Protein AF-A0A0H5BEF9-F1 (afdb_monomer_lite)

Sequence (93 aa):
MTQAARADSANEPACQNSEPDAPKPASLIDAMDELNTAQHLTELLYLAGEALRGVDPAISNAIIAGVNALKGKLDEVEALLEELQERKREGRA

Secondary structure (DSSP, 8-state):
---------------------PPP---HHHHHHHHHHHHHHHHHHHHHHHHGGGT-HHHHHHHHHHHHHHHHHHHHHHHHHHHHHHHHHTT--

Organism: Blastochloris viridis (NCBI:txid1079)

Radius of gyration: 28.14 Å; chains: 1; bounding box: 74×24×84 Å

Foldseek 3Di:
DDDDDDDDDDDDPPPPPPPPPDPDPQPLVNVVVVLVVLVVVLVVLLVVLVVCCVVDVVSSVVSNVVSVVSVVVSVVVVVVSVVVVVCVVVVVD

Structure (mmCIF, N/CA/C/O backbone):
data_AF-A0A0H5BEF9-F1
#
_entry.id   AF-A0A0H5BEF9-F1
#
loop_
_atom_site.group_PDB
_atom_site.id
_atom_site.type_symbol
_atom_site.label_atom_id
_atom_site.label_alt_id
_atom_site.label_comp_id
_atom_site.label_asym_id
_atom_site.label_entity_id
_atom_site.label_seq_id
_atom_site.pdbx_PDB_ins_code
_atom_site.Cartn_x
_atom_site.Cartn_y
_atom_site.Cartn_z
_atom_site.occupancy
_atom_site.B_iso_or_equiv
_atom_site.auth_seq_id
_atom_site.auth_comp_id
_atom_site.auth_asym_id
_atom_site.auth_atom_id
_atom_site.pdbx_PDB_model_num
ATOM 1 N N . MET A 1 1 ? 53.047 -18.264 61.470 1.00 43.06 1 MET A N 1
ATOM 2 C CA . MET A 1 1 ? 52.625 -16.903 61.091 1.00 43.06 1 MET A CA 1
ATOM 3 C C . MET A 1 1 ? 51.247 -16.675 61.676 1.00 43.06 1 MET A C 1
ATOM 5 O O . MET A 1 1 ? 50.338 -17.441 61.391 1.00 43.06 1 MET A O 1
ATOM 9 N N . THR A 1 2 ? 51.146 -15.715 62.583 1.00 41.41 2 THR A N 1
ATOM 10 C CA . THR A 1 2 ? 49.919 -15.298 63.267 1.00 41.41 2 THR A CA 1
ATOM 11 C C . THR A 1 2 ? 49.209 -14.258 62.402 1.00 41.41 2 THR A C 1
ATOM 13 O O . THR A 1 2 ? 49.898 -13.370 61.914 1.00 41.41 2 THR A O 1
ATOM 16 N N . GLN A 1 3 ? 47.884 -14.351 62.230 1.00 37.72 3 GLN A N 1
ATOM 17 C CA . GLN A 1 3 ? 46.898 -13.278 62.481 1.00 37.72 3 GLN A CA 1
ATOM 18 C C . GLN A 1 3 ? 45.549 -13.611 61.817 1.00 37.72 3 GLN A C 1
ATOM 20 O O . GLN A 1 3 ? 45.441 -13.758 60.604 1.00 37.72 3 GLN A O 1
ATOM 25 N N . ALA A 1 4 ? 44.516 -13.717 62.650 1.00 44.88 4 ALA A N 1
ATOM 26 C CA . ALA A 1 4 ? 43.116 -13.626 62.261 1.00 44.88 4 ALA A CA 1
ATOM 27 C C . ALA A 1 4 ? 42.664 -12.157 62.328 1.00 44.88 4 ALA A C 1
ATOM 29 O O . ALA A 1 4 ? 43.114 -11.459 63.236 1.00 44.88 4 ALA A O 1
ATOM 30 N N . ALA A 1 5 ? 41.754 -11.729 61.437 1.00 42.84 5 ALA A N 1
ATOM 31 C CA . ALA A 1 5 ? 40.514 -10.986 61.751 1.00 42.84 5 ALA A CA 1
ATOM 32 C C . ALA A 1 5 ? 39.919 -10.241 60.528 1.00 42.84 5 ALA A C 1
ATOM 34 O O . ALA A 1 5 ? 40.593 -9.376 59.991 1.00 42.84 5 ALA A O 1
ATOM 35 N N . ARG A 1 6 ? 38.631 -10.543 60.235 1.00 41.59 6 ARG A N 1
ATOM 36 C CA . ARG A 1 6 ? 37.462 -9.647 59.960 1.00 41.59 6 ARG A CA 1
ATOM 37 C C . ARG A 1 6 ? 37.572 -8.608 58.808 1.00 41.59 6 ARG A C 1
ATOM 39 O O . ARG A 1 6 ? 38.626 -8.046 58.596 1.00 41.59 6 ARG A O 1
ATOM 46 N N . ALA A 1 7 ? 36.542 -8.233 58.041 1.00 36.19 7 ALA A N 1
ATOM 47 C CA . ALA A 1 7 ? 35.083 -8.265 58.176 1.00 36.19 7 ALA A CA 1
ATOM 48 C C . ALA A 1 7 ? 34.407 -8.121 56.785 1.00 36.19 7 ALA A C 1
ATOM 50 O O . ALA A 1 7 ? 35.062 -7.701 55.837 1.00 36.19 7 ALA A O 1
ATOM 51 N N . ASP A 1 8 ? 33.109 -8.445 56.734 1.00 41.00 8 ASP A N 1
ATOM 52 C CA . ASP A 1 8 ? 32.017 -7.827 55.954 1.00 41.00 8 ASP A CA 1
ATOM 53 C C . ASP A 1 8 ? 32.287 -7.204 54.572 1.00 41.00 8 ASP A C 1
ATOM 55 O O . ASP A 1 8 ? 32.952 -6.184 54.440 1.00 41.00 8 ASP A O 1
ATOM 59 N N . SER A 1 9 ? 31.561 -7.676 53.557 1.00 41.16 9 SER A N 1
ATOM 60 C CA . SER A 1 9 ? 30.292 -7.033 53.176 1.00 41.16 9 SER A CA 1
ATOM 61 C C . SER A 1 9 ? 29.724 -7.713 51.931 1.00 41.16 9 SER A C 1
ATOM 63 O O . SER A 1 9 ? 30.391 -7.844 50.906 1.00 41.16 9 SER A O 1
ATOM 65 N N . ALA A 1 10 ? 28.468 -8.133 52.033 1.00 48.50 10 ALA A N 1
ATOM 66 C CA . ALA A 1 10 ? 27.650 -8.573 50.916 1.00 48.50 10 ALA A CA 1
ATOM 67 C C . ALA A 1 10 ? 27.524 -7.461 49.863 1.00 48.50 10 ALA A C 1
ATOM 69 O O . ALA A 1 10 ? 27.257 -6.320 50.235 1.00 48.50 10 ALA A O 1
ATOM 70 N N . ASN A 1 11 ? 27.675 -7.803 48.579 1.00 43.75 11 ASN A N 1
ATOM 71 C CA . ASN A 1 11 ? 26.877 -7.237 47.488 1.00 43.75 11 ASN A CA 1
ATOM 72 C C . ASN A 1 11 ? 27.132 -8.046 46.202 1.00 43.75 11 ASN A C 1
ATOM 74 O O . ASN A 1 11 ? 28.045 -7.744 45.433 1.00 43.75 11 ASN A O 1
ATOM 78 N N . GLU A 1 12 ? 26.357 -9.105 45.969 1.00 52.88 12 GLU A N 1
ATOM 79 C CA . GLU A 1 12 ? 26.230 -9.635 44.608 1.00 52.88 12 GLU A CA 1
ATOM 80 C C . GLU A 1 12 ? 25.572 -8.546 43.745 1.00 52.88 12 GLU A C 1
ATOM 82 O O . GLU A 1 12 ? 24.584 -7.948 44.185 1.00 52.88 12 GLU A O 1
ATOM 87 N N . PRO A 1 13 ? 26.075 -8.242 42.535 1.00 49.19 13 PRO A N 1
ATOM 88 C CA . PRO A 1 13 ? 25.349 -7.369 41.638 1.00 49.19 13 PRO A CA 1
ATOM 89 C C . PRO A 1 13 ? 24.105 -8.134 41.192 1.00 49.19 13 PRO A C 1
ATOM 91 O O . PRO A 1 13 ? 24.182 -9.059 40.384 1.00 49.19 13 PRO A O 1
ATOM 94 N N . ALA A 1 14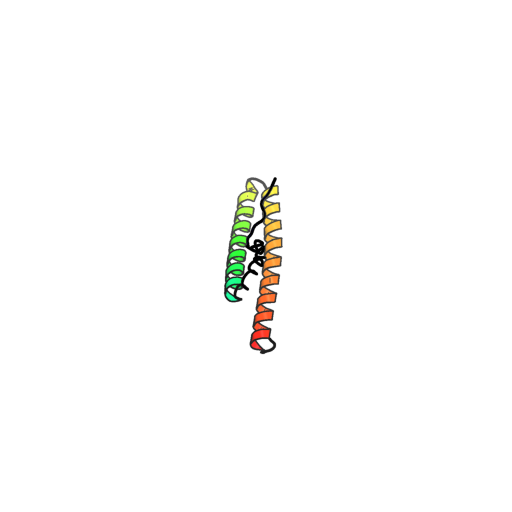 ? 22.955 -7.754 41.752 1.00 44.47 14 ALA A N 1
ATOM 95 C CA . ALA A 1 14 ? 21.659 -8.136 41.228 1.00 44.47 14 ALA A CA 1
ATOM 96 C C . ALA A 1 14 ? 21.662 -7.799 39.734 1.00 44.47 14 ALA A C 1
ATOM 98 O O . ALA A 1 14 ? 21.656 -6.629 39.347 1.00 44.47 14 ALA A O 1
ATOM 99 N N . CYS A 1 15 ? 21.738 -8.837 38.902 1.00 44.34 15 CYS A N 1
ATOM 100 C CA . CYS A 1 15 ? 21.504 -8.734 37.477 1.00 44.34 15 CYS A CA 1
ATOM 101 C C . CYS A 1 15 ? 20.056 -8.275 37.338 1.00 44.34 15 CYS A C 1
ATOM 103 O O . CYS A 1 15 ? 19.123 -9.064 37.482 1.00 44.34 15 CYS A O 1
ATOM 105 N N . GLN A 1 16 ? 19.876 -6.967 37.177 1.00 47.66 16 GLN A N 1
ATOM 106 C CA . GLN A 1 16 ? 18.595 -6.381 36.843 1.00 47.66 16 GLN A CA 1
ATOM 107 C C . GLN A 1 16 ? 18.228 -6.949 35.477 1.00 47.66 16 GLN A C 1
ATOM 109 O O . GLN A 1 16 ? 18.756 -6.528 34.451 1.00 47.66 16 GLN A O 1
ATOM 114 N N . ASN A 1 17 ? 17.358 -7.956 35.484 1.00 46.44 17 ASN A N 1
ATOM 115 C CA . ASN A 1 17 ? 16.561 -8.301 34.324 1.00 46.44 17 ASN A CA 1
ATOM 116 C C . ASN A 1 17 ? 15.678 -7.083 34.056 1.00 46.44 17 ASN A C 1
ATOM 118 O O . ASN A 1 17 ? 14.575 -6.978 34.586 1.00 46.44 17 ASN A O 1
ATOM 122 N N . SER A 1 18 ? 16.199 -6.116 33.304 1.00 50.06 18 SER A N 1
ATOM 123 C CA . SER A 1 18 ? 15.353 -5.163 32.609 1.00 50.06 18 SER A CA 1
ATOM 124 C C . SER A 1 18 ? 14.525 -6.000 31.644 1.00 50.06 18 SER A C 1
ATOM 126 O O . SER A 1 18 ? 15.039 -6.478 30.633 1.00 50.06 18 SER A O 1
ATOM 128 N N . GLU A 1 19 ? 13.273 -6.268 32.015 1.00 58.06 19 GLU A N 1
ATOM 129 C CA . GLU A 1 19 ? 12.277 -6.753 31.069 1.00 58.06 19 GLU A CA 1
ATOM 130 C C . GLU A 1 19 ? 12.351 -5.855 29.826 1.00 58.06 19 GLU A C 1
ATOM 132 O O . GLU A 1 19 ? 12.471 -4.632 29.973 1.00 58.06 19 GLU A O 1
ATOM 137 N N . PRO A 1 20 ? 12.357 -6.418 28.605 1.00 56.03 20 PRO A N 1
ATOM 138 C CA . PRO A 1 20 ? 12.234 -5.592 27.421 1.00 56.03 20 PRO A CA 1
ATOM 139 C C . PRO A 1 20 ? 10.913 -4.844 27.556 1.00 56.03 20 PRO A C 1
ATOM 141 O O . PRO A 1 20 ? 9.861 -5.474 27.672 1.00 56.03 20 PRO A O 1
ATOM 144 N N . ASP A 1 21 ? 11.005 -3.516 27.604 1.00 52.31 21 ASP A N 1
ATOM 145 C CA . ASP A 1 21 ? 9.873 -2.598 27.609 1.00 52.31 21 ASP A CA 1
ATOM 146 C C . ASP A 1 21 ? 8.920 -3.073 26.508 1.00 52.31 21 ASP A C 1
ATOM 148 O O . ASP A 1 21 ? 9.249 -3.022 25.317 1.00 52.31 21 ASP A O 1
ATOM 152 N N . ALA A 1 22 ? 7.798 -3.679 26.904 1.00 52.22 22 ALA A N 1
ATOM 153 C CA . ALA A 1 22 ? 6.836 -4.183 25.944 1.00 52.22 22 ALA A CA 1
ATOM 154 C C . ALA A 1 22 ? 6.408 -2.980 25.094 1.00 52.22 22 ALA A C 1
ATOM 156 O O . ALA A 1 22 ? 6.087 -1.936 25.674 1.00 52.22 22 ALA A O 1
ATOM 157 N N . PRO A 1 23 ? 6.429 -3.070 23.749 1.00 56.84 23 PRO A N 1
ATOM 158 C CA . PRO A 1 23 ? 6.030 -1.947 22.920 1.00 56.84 23 PRO A CA 1
ATOM 159 C C . PRO A 1 23 ? 4.632 -1.525 23.365 1.00 56.84 23 PRO A C 1
ATOM 161 O O . PRO A 1 23 ? 3.700 -2.333 23.375 1.00 56.84 23 PRO A O 1
ATOM 164 N N . LYS A 1 24 ? 4.525 -0.272 23.825 1.00 54.59 24 LYS A N 1
ATOM 165 C CA . LYS A 1 24 ? 3.256 0.332 24.231 1.00 54.59 24 LYS A CA 1
ATOM 166 C C . LYS A 1 24 ? 2.242 0.034 23.128 1.00 54.59 24 LYS A C 1
ATOM 168 O O . LYS A 1 24 ? 2.591 0.235 21.963 1.00 54.59 24 LYS A O 1
ATOM 173 N N . PRO A 1 25 ? 1.027 -0.440 23.451 1.00 53.69 25 PRO A N 1
ATOM 174 C CA . PRO A 1 25 ? 0.024 -0.643 22.422 1.00 53.69 25 PRO A CA 1
ATOM 175 C C . PRO A 1 25 ? -0.182 0.702 21.722 1.00 53.69 25 PRO A C 1
ATOM 177 O O . PRO A 1 25 ? -0.594 1.669 22.368 1.00 53.69 25 PRO A O 1
ATOM 180 N N . ALA A 1 26 ? 0.180 0.775 20.438 1.00 62.50 26 ALA A N 1
ATOM 181 C CA . ALA A 1 26 ? -0.162 1.909 19.594 1.00 62.50 26 ALA A CA 1
ATOM 182 C C . ALA A 1 26 ? -1.672 2.113 19.725 1.00 62.50 26 ALA A C 1
ATOM 184 O O . ALA A 1 26 ? -2.436 1.137 19.720 1.00 62.50 26 ALA A O 1
ATOM 185 N N . SER A 1 27 ? -2.115 3.351 19.949 1.00 78.56 27 SER A N 1
ATOM 186 C CA . SER A 1 27 ? -3.550 3.581 20.020 1.00 78.56 27 SER A CA 1
ATOM 187 C C . SER A 1 27 ? -4.167 3.212 18.669 1.00 78.56 27 SER A C 1
ATOM 189 O O . SER A 1 27 ? -3.506 3.265 17.634 1.00 78.56 27 SER A O 1
ATOM 191 N N . LEU A 1 28 ? -5.448 2.836 18.657 1.00 75.81 28 LEU A N 1
ATOM 192 C CA . LEU A 1 28 ? -6.150 2.539 17.403 1.00 75.81 28 LEU A CA 1
ATOM 193 C C . LEU A 1 28 ? -6.042 3.702 16.397 1.00 75.81 28 LEU A C 1
ATOM 195 O O . LEU A 1 28 ? -6.013 3.468 15.198 1.00 75.81 28 LEU A O 1
ATOM 199 N N . ILE A 1 29 ? -5.960 4.937 16.899 1.00 77.06 29 ILE A N 1
ATOM 200 C CA . ILE A 1 29 ? -5.775 6.144 16.090 1.00 77.06 29 ILE A CA 1
ATOM 201 C C . ILE A 1 29 ? -4.383 6.145 15.450 1.00 77.06 29 ILE A C 1
ATOM 203 O O . ILE A 1 29 ? -4.289 6.303 14.239 1.00 77.06 29 ILE A O 1
ATOM 207 N N . ASP A 1 30 ? -3.331 5.873 16.226 1.00 79.81 30 ASP A N 1
ATOM 208 C CA . ASP A 1 30 ? -1.959 5.806 15.701 1.00 79.81 30 ASP A CA 1
ATOM 209 C C . ASP A 1 30 ? -1.832 4.714 14.624 1.00 79.81 30 ASP A C 1
ATOM 211 O O . ASP A 1 30 ? -1.230 4.929 13.577 1.00 79.81 30 ASP A O 1
ATOM 215 N N . ALA A 1 31 ? -2.470 3.558 14.838 1.00 79.56 31 ALA A N 1
ATOM 216 C CA . ALA A 1 31 ? -2.489 2.471 13.859 1.00 79.56 31 ALA A CA 1
ATOM 217 C C . ALA A 1 31 ? -3.221 2.854 12.557 1.00 79.56 31 ALA A C 1
ATOM 219 O O . ALA A 1 31 ? -2.806 2.450 11.471 1.00 79.56 31 ALA A O 1
ATOM 220 N N . MET A 1 32 ? -4.295 3.645 12.647 1.00 80.62 32 MET A N 1
ATOM 221 C CA . MET A 1 32 ? -4.997 4.172 11.472 1.00 80.62 32 MET A CA 1
ATOM 222 C C . MET A 1 32 ? -4.159 5.219 10.723 1.00 80.62 32 MET A C 1
ATOM 224 O O . MET A 1 32 ? -4.141 5.215 9.493 1.00 80.62 32 MET A O 1
ATOM 228 N N . ASP A 1 33 ? -3.431 6.077 11.440 1.00 86.31 33 ASP A N 1
ATOM 229 C CA . ASP A 1 33 ? -2.537 7.073 10.837 1.00 86.31 33 ASP A CA 1
ATOM 230 C C . ASP A 1 33 ? -1.347 6.410 10.119 1.00 86.31 33 ASP A C 1
ATOM 232 O O . ASP A 1 33 ? -0.971 6.807 9.006 1.00 86.31 33 ASP A O 1
ATOM 236 N N . GLU A 1 34 ? -0.779 5.356 10.711 1.00 86.56 34 GLU A N 1
ATOM 237 C CA . GLU A 1 34 ? 0.248 4.527 10.075 1.00 86.56 34 GLU A CA 1
ATOM 238 C C . GLU A 1 34 ? -0.290 3.820 8.825 1.00 86.56 34 GLU A C 1
ATOM 240 O O . GLU A 1 34 ? 0.385 3.812 7.790 1.00 86.56 34 GLU A O 1
ATOM 245 N N . LEU A 1 35 ? -1.518 3.287 8.878 1.00 85.75 35 LEU A N 1
ATOM 246 C CA . LEU A 1 35 ? -2.155 2.645 7.727 1.00 85.75 35 LEU A CA 1
ATOM 247 C C . LEU A 1 35 ? -2.355 3.631 6.570 1.00 85.75 35 LEU A C 1
ATOM 249 O O . LEU A 1 35 ? -1.979 3.331 5.436 1.00 85.75 35 LEU A O 1
ATOM 253 N N . ASN A 1 36 ? -2.867 4.827 6.860 1.00 87.75 36 ASN A N 1
ATOM 254 C CA . ASN A 1 36 ? -3.043 5.886 5.868 1.00 87.75 36 ASN A CA 1
ATOM 255 C C . ASN A 1 36 ? -1.697 6.304 5.242 1.00 87.75 36 ASN A C 1
ATOM 257 O O . A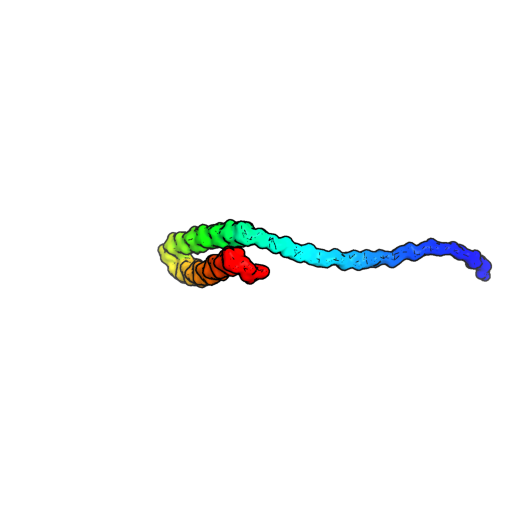SN A 1 36 ? -1.569 6.457 4.025 1.00 87.75 36 ASN A O 1
ATOM 261 N N . THR A 1 37 ? -0.648 6.414 6.062 1.00 91.06 37 THR A N 1
ATOM 262 C CA . THR A 1 37 ? 0.712 6.686 5.574 1.00 91.06 37 THR A CA 1
ATOM 263 C C . THR A 1 37 ? 1.206 5.573 4.644 1.00 91.06 37 THR A C 1
ATOM 265 O O . THR A 1 37 ? 1.772 5.849 3.581 1.00 91.06 37 THR A O 1
ATOM 268 N N . ALA A 1 38 ? 0.969 4.309 5.003 1.00 88.62 38 ALA A N 1
ATOM 269 C CA . ALA A 1 38 ? 1.354 3.158 4.193 1.00 88.62 38 ALA A CA 1
ATOM 270 C C . ALA A 1 38 ? 0.592 3.097 2.858 1.00 88.62 38 ALA A C 1
ATOM 272 O O . ALA A 1 38 ? 1.205 2.816 1.823 1.00 88.62 38 ALA A O 1
ATOM 273 N N . GLN A 1 39 ? -0.707 3.413 2.847 1.00 89.75 39 GLN A N 1
ATOM 274 C CA . GLN A 1 39 ? -1.510 3.527 1.623 1.00 89.75 39 GLN A CA 1
ATOM 275 C C . GLN A 1 39 ? -0.925 4.589 0.683 1.00 89.75 39 GLN A C 1
ATOM 277 O O . GLN A 1 39 ? -0.650 4.294 -0.483 1.00 89.75 39 GLN A O 1
ATOM 282 N N . HIS A 1 40 ? -0.609 5.779 1.202 1.00 93.00 40 HIS A N 1
ATOM 283 C CA . HIS A 1 40 ? -0.025 6.849 0.396 1.00 93.00 40 HIS A CA 1
ATOM 284 C C . HIS A 1 40 ? 1.343 6.473 -0.201 1.00 93.00 40 HIS A C 1
ATOM 286 O O . HIS A 1 40 ? 1.598 6.673 -1.391 1.00 93.00 40 HIS A O 1
ATOM 292 N N . LEU A 1 41 ? 2.229 5.862 0.592 1.00 92.88 41 LEU A N 1
ATOM 293 C CA . LEU A 1 41 ? 3.526 5.380 0.098 1.00 92.88 41 LEU A CA 1
ATOM 294 C C . LEU A 1 41 ? 3.369 4.312 -0.991 1.00 92.88 41 LEU A C 1
ATOM 296 O O . LEU A 1 41 ? 4.128 4.289 -1.961 1.00 92.88 41 LEU A O 1
ATOM 300 N N . THR A 1 42 ? 2.367 3.448 -0.852 1.00 92.56 42 THR A N 1
ATOM 301 C CA . THR A 1 42 ? 2.065 2.390 -1.820 1.00 92.56 42 THR A CA 1
ATOM 302 C C . THR A 1 42 ? 1.638 2.971 -3.172 1.00 92.56 42 THR A C 1
ATOM 304 O O . THR A 1 42 ? 2.050 2.470 -4.220 1.00 92.56 42 THR A O 1
ATOM 307 N N . GLU A 1 43 ? 0.878 4.067 -3.178 1.00 92.75 43 GLU A N 1
ATOM 308 C CA . GLU A 1 43 ? 0.535 4.807 -4.399 1.00 92.75 43 GLU A CA 1
ATOM 309 C C . GLU A 1 43 ? 1.760 5.454 -5.054 1.00 92.75 43 GLU A C 1
ATOM 311 O O . GLU A 1 43 ? 1.949 5.334 -6.267 1.00 92.75 43 GLU A O 1
ATOM 316 N N . LEU A 1 44 ? 2.632 6.084 -4.261 1.00 94.19 44 LEU A N 1
ATOM 317 C CA . LEU A 1 44 ? 3.870 6.683 -4.769 1.00 94.19 44 LEU A CA 1
ATOM 318 C C . LEU A 1 44 ? 4.790 5.634 -5.406 1.00 94.19 44 LEU A C 1
ATOM 320 O O . LEU A 1 44 ? 5.350 5.868 -6.479 1.00 94.19 44 LEU A O 1
ATOM 324 N N . LEU A 1 45 ? 4.912 4.459 -4.785 1.00 91.62 45 LEU A N 1
ATOM 325 C CA . LEU A 1 45 ? 5.683 3.341 -5.331 1.00 91.62 45 LEU A CA 1
ATOM 326 C C . LEU A 1 45 ? 5.078 2.803 -6.630 1.00 91.62 45 LEU A C 1
ATOM 328 O O . LEU A 1 45 ? 5.826 2.481 -7.554 1.00 91.62 45 LEU A O 1
ATOM 332 N N . TYR A 1 46 ? 3.746 2.749 -6.736 1.00 93.06 46 TYR A N 1
ATOM 333 C CA . TYR A 1 46 ? 3.076 2.381 -7.985 1.00 93.06 46 TYR A CA 1
ATOM 334 C C . TYR A 1 46 ? 3.475 3.328 -9.123 1.00 93.06 46 TYR A C 1
ATOM 336 O O . TYR A 1 46 ? 3.904 2.887 -10.190 1.00 93.06 46 TYR A O 1
ATOM 344 N N . LEU A 1 47 ? 3.371 4.639 -8.878 1.00 93.25 47 LEU A N 1
ATOM 345 C CA . LEU A 1 47 ? 3.703 5.675 -9.858 1.00 93.25 47 LEU A CA 1
ATOM 346 C C . LEU A 1 47 ? 5.181 5.623 -10.259 1.00 93.25 47 LEU A C 1
ATOM 348 O O . LEU A 1 47 ? 5.496 5.731 -11.444 1.00 93.25 47 LEU A O 1
ATOM 352 N N . ALA A 1 48 ? 6.082 5.408 -9.297 1.00 91.31 48 ALA A N 1
ATOM 353 C CA . ALA A 1 48 ? 7.502 5.211 -9.573 1.00 91.31 48 ALA A CA 1
ATOM 354 C C . ALA A 1 48 ? 7.747 3.967 -10.446 1.00 91.31 48 ALA A C 1
ATOM 356 O O . ALA A 1 48 ? 8.537 4.020 -11.391 1.00 91.31 48 ALA A O 1
ATOM 357 N N . GLY A 1 49 ? 7.034 2.869 -10.175 1.00 91.88 49 GLY A N 1
ATOM 358 C CA . GLY A 1 49 ? 7.068 1.653 -10.986 1.00 91.88 49 GLY A CA 1
ATOM 359 C C . GLY A 1 49 ? 6.618 1.892 -12.429 1.00 91.88 49 GLY A C 1
ATOM 360 O O . GLY A 1 49 ? 7.314 1.485 -13.359 1.00 91.88 49 GLY A O 1
ATOM 361 N N . GLU A 1 50 ? 5.506 2.597 -12.641 1.00 92.38 50 GLU A N 1
ATOM 362 C CA . GLU A 1 50 ? 5.028 2.950 -13.987 1.00 92.38 50 GLU A CA 1
ATOM 363 C C . GLU A 1 50 ? 5.995 3.893 -14.719 1.00 92.38 50 GLU A C 1
ATOM 365 O O . GLU A 1 50 ? 6.278 3.692 -15.900 1.00 92.38 50 GLU A O 1
ATOM 370 N N . ALA A 1 51 ? 6.577 4.880 -14.030 1.00 91.19 51 ALA A N 1
ATOM 371 C CA . ALA A 1 51 ? 7.563 5.785 -14.624 1.00 91.19 51 ALA A CA 1
ATOM 372 C C . ALA A 1 51 ? 8.837 5.051 -15.086 1.00 91.19 51 ALA A C 1
ATOM 374 O O . ALA A 1 51 ? 9.438 5.414 -16.099 1.00 91.19 51 ALA A O 1
ATOM 375 N N . LEU A 1 52 ? 9.229 3.982 -14.383 1.00 91.62 52 LEU A N 1
ATOM 376 C CA . LEU A 1 52 ? 10.379 3.142 -14.734 1.00 91.62 52 LEU A CA 1
ATOM 377 C C . LEU A 1 52 ? 10.129 2.209 -15.925 1.00 91.62 52 LEU A C 1
ATOM 379 O O . LEU A 1 52 ? 11.083 1.638 -16.454 1.00 91.62 52 LEU A O 1
ATOM 383 N N . ARG A 1 53 ? 8.884 2.068 -16.394 1.00 89.31 53 ARG A N 1
ATOM 384 C CA . ARG A 1 53 ? 8.505 1.098 -17.434 1.00 89.31 53 ARG A CA 1
ATOM 385 C C . ARG A 1 53 ? 9.250 1.279 -18.755 1.00 89.31 53 ARG A C 1
ATOM 387 O O . ARG A 1 53 ? 9.520 0.298 -19.440 1.00 89.31 53 ARG A O 1
ATOM 394 N N . GLY A 1 54 ? 9.595 2.520 -19.103 1.00 85.38 54 GLY A N 1
ATOM 395 C CA . GLY A 1 54 ? 10.379 2.843 -20.300 1.00 85.38 54 GLY A CA 1
ATOM 396 C C . GLY A 1 54 ? 11.894 2.658 -20.145 1.00 85.38 54 GLY A C 1
ATOM 397 O O . GLY A 1 54 ? 12.602 2.682 -21.148 1.00 85.38 54 GLY A O 1
ATOM 398 N N . VAL A 1 55 ? 12.390 2.488 -18.915 1.00 93.00 55 VAL A N 1
ATOM 399 C CA . VAL A 1 55 ? 13.822 2.339 -18.601 1.00 93.00 55 VAL A CA 1
ATOM 400 C C . VAL A 1 55 ? 14.169 0.870 -18.389 1.00 93.00 55 VAL A C 1
ATOM 402 O O . VAL A 1 55 ? 15.083 0.354 -19.025 1.00 93.00 55 VAL A O 1
ATOM 405 N N . ASP A 1 56 ? 13.418 0.195 -17.520 1.00 94.50 56 ASP A N 1
ATOM 406 C CA . ASP A 1 56 ? 13.581 -1.226 -17.232 1.00 94.50 56 ASP A CA 1
ATOM 407 C C . ASP A 1 56 ? 12.203 -1.860 -16.958 1.00 94.50 56 ASP A C 1
ATOM 409 O O . ASP A 1 56 ? 11.648 -1.733 -15.857 1.00 94.50 56 ASP A O 1
ATOM 413 N N . PRO A 1 57 ? 11.627 -2.560 -17.952 1.00 92.75 57 PRO A N 1
ATOM 414 C CA . PRO A 1 57 ? 10.334 -3.217 -17.803 1.00 92.75 57 PRO A CA 1
ATOM 415 C C . PRO A 1 57 ? 10.324 -4.313 -16.732 1.00 92.75 57 PRO A C 1
ATOM 417 O O . PRO A 1 57 ? 9.282 -4.553 -16.126 1.00 92.75 57 PRO A O 1
ATOM 420 N N . ALA A 1 58 ? 11.450 -4.993 -16.491 1.00 93.75 58 ALA A N 1
ATOM 421 C CA . ALA A 1 58 ? 11.516 -6.072 -15.510 1.00 93.75 58 ALA A CA 1
ATOM 422 C C . ALA A 1 58 ? 11.449 -5.509 -14.086 1.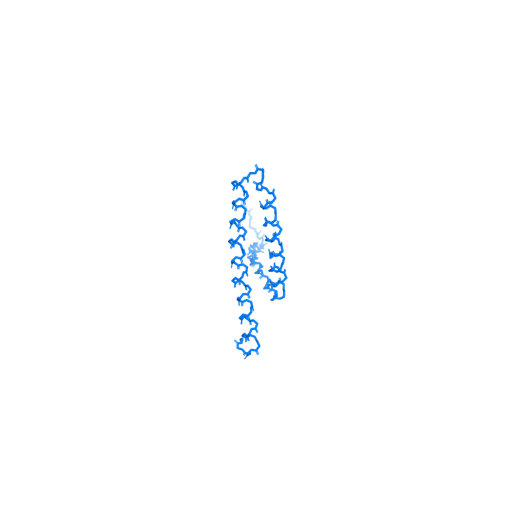00 93.75 58 ALA A C 1
ATOM 424 O O . ALA A 1 58 ? 10.662 -5.995 -13.271 1.00 93.75 58 ALA A O 1
ATOM 425 N N . ILE A 1 59 ? 12.205 -4.441 -13.815 1.00 92.00 59 ILE A N 1
ATOM 426 C CA . ILE A 1 59 ? 12.150 -3.726 -12.535 1.00 92.00 59 ILE A CA 1
ATOM 427 C C . ILE A 1 59 ? 10.769 -3.097 -12.332 1.00 92.00 59 ILE A C 1
ATOM 429 O O . ILE A 1 59 ? 10.179 -3.261 -11.266 1.00 92.00 59 ILE A O 1
ATOM 433 N N . SER A 1 60 ? 10.218 -2.437 -13.355 1.00 94.31 60 SER A N 1
ATOM 434 C CA . SER A 1 60 ? 8.869 -1.857 -13.312 1.00 94.31 60 SER A CA 1
ATOM 435 C C . SER A 1 60 ? 7.811 -2.899 -12.933 1.00 94.31 60 SER A C 1
ATOM 437 O O . SER A 1 60 ? 7.066 -2.709 -11.970 1.00 94.31 60 SER A O 1
ATOM 439 N N . ASN A 1 61 ? 7.806 -4.049 -13.615 1.00 93.38 61 ASN A N 1
ATOM 440 C CA . ASN A 1 61 ? 6.873 -5.136 -13.327 1.00 93.38 61 ASN A CA 1
ATOM 441 C C . ASN A 1 61 ? 7.053 -5.693 -11.907 1.00 93.38 61 ASN A C 1
ATOM 443 O O . ASN A 1 61 ? 6.060 -5.982 -11.242 1.00 93.38 61 ASN A O 1
ATOM 447 N N . ALA A 1 62 ? 8.294 -5.829 -11.429 1.00 93.56 62 ALA A N 1
ATOM 448 C CA . ALA A 1 62 ? 8.571 -6.299 -10.073 1.00 93.56 62 ALA A CA 1
ATOM 449 C C . ALA A 1 62 ? 8.057 -5.317 -9.006 1.00 93.56 62 ALA A C 1
ATOM 451 O O . ALA A 1 62 ? 7.428 -5.744 -8.037 1.00 93.56 62 ALA A O 1
ATOM 452 N N . ILE A 1 63 ? 8.265 -4.010 -9.205 1.00 91.94 63 ILE A N 1
ATOM 453 C CA . ILE A 1 63 ? 7.754 -2.961 -8.312 1.00 91.94 63 ILE A CA 1
ATOM 454 C C . ILE A 1 63 ? 6.225 -2.986 -8.295 1.00 91.94 63 ILE A C 1
ATOM 456 O O . ILE A 1 63 ? 5.635 -3.063 -7.222 1.00 91.94 63 ILE A O 1
ATOM 460 N N . ILE A 1 64 ? 5.580 -2.985 -9.464 1.00 93.81 64 ILE A N 1
ATOM 461 C CA . ILE A 1 64 ? 4.114 -2.994 -9.574 1.00 93.81 64 ILE A CA 1
ATOM 462 C C . ILE A 1 64 ? 3.520 -4.249 -8.920 1.00 93.81 64 ILE A C 1
ATOM 464 O O . ILE A 1 64 ? 2.547 -4.154 -8.174 1.00 93.81 64 ILE A O 1
ATOM 468 N N . ALA A 1 65 ? 4.117 -5.423 -9.143 1.00 93.25 65 ALA A N 1
ATOM 469 C CA . ALA A 1 65 ? 3.676 -6.662 -8.508 1.00 93.25 65 ALA A CA 1
ATOM 470 C C . ALA A 1 65 ? 3.803 -6.601 -6.976 1.00 93.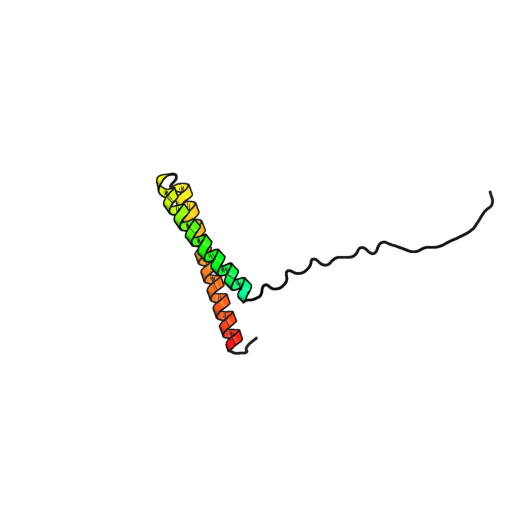25 65 ALA A C 1
ATOM 472 O O . ALA A 1 65 ? 2.865 -6.969 -6.267 1.00 93.25 65 ALA A O 1
ATOM 473 N N . GLY A 1 66 ? 4.931 -6.094 -6.464 1.00 93.50 66 GLY A N 1
ATOM 474 C CA . GLY A 1 66 ? 5.143 -5.902 -5.028 1.00 93.50 66 GLY A CA 1
ATOM 475 C C . GLY A 1 66 ? 4.148 -4.917 -4.413 1.00 93.50 66 GLY A C 1
ATOM 476 O O . GLY A 1 66 ? 3.581 -5.188 -3.357 1.00 93.50 66 GLY A O 1
ATOM 477 N N . VAL A 1 67 ? 3.874 -3.813 -5.107 1.00 94.50 67 VAL A N 1
ATOM 478 C CA . VAL A 1 67 ? 2.882 -2.808 -4.706 1.00 94.50 67 VAL A CA 1
ATOM 479 C C . VAL A 1 67 ? 1.475 -3.398 -4.664 1.00 94.50 67 VAL A C 1
ATOM 481 O O . VAL A 1 67 ? 0.759 -3.177 -3.694 1.00 94.50 67 VAL A O 1
ATOM 484 N N . ASN A 1 68 ? 1.079 -4.188 -5.662 1.00 93.06 68 ASN A N 1
ATOM 485 C CA . ASN A 1 68 ? -0.235 -4.836 -5.669 1.00 93.06 68 ASN A CA 1
ATOM 486 C C . ASN A 1 68 ? -0.387 -5.833 -4.511 1.00 93.06 68 ASN A C 1
ATOM 488 O O . ASN A 1 68 ? -1.442 -5.888 -3.884 1.00 93.06 68 ASN A O 1
ATOM 492 N N . ALA A 1 69 ? 0.671 -6.582 -4.186 1.00 92.00 69 ALA A N 1
ATOM 493 C CA . ALA A 1 69 ? 0.674 -7.461 -3.019 1.00 92.00 69 ALA A CA 1
ATOM 494 C C . ALA A 1 69 ? 0.576 -6.676 -1.699 1.00 92.00 69 ALA A C 1
ATOM 496 O O . ALA A 1 69 ? -0.085 -7.126 -0.765 1.00 92.00 69 ALA A O 1
ATOM 497 N N . LEU A 1 70 ? 1.218 -5.506 -1.616 1.00 91.31 70 LEU A N 1
ATOM 498 C CA . LEU A 1 70 ? 1.126 -4.627 -0.451 1.00 91.31 70 LEU A CA 1
ATOM 499 C C . LEU A 1 70 ? -0.279 -4.032 -0.299 1.00 91.31 70 LEU A C 1
ATOM 501 O O . LEU A 1 70 ? -0.813 -4.071 0.803 1.00 91.31 70 LEU A O 1
ATOM 505 N N . LYS A 1 71 ? -0.900 -3.568 -1.392 1.00 90.81 71 LYS A N 1
ATOM 506 C CA . LYS A 1 71 ? -2.290 -3.078 -1.389 1.00 90.81 71 LYS A CA 1
ATOM 507 C C . LYS A 1 71 ? -3.253 -4.114 -0.819 1.00 90.81 71 LYS A C 1
ATOM 509 O O . LYS A 1 71 ? -3.965 -3.797 0.119 1.00 90.81 71 LYS A O 1
ATOM 514 N N . GLY A 1 72 ? -3.178 -5.365 -1.281 1.00 90.88 72 GLY A N 1
ATOM 515 C CA . GLY A 1 72 ? -4.045 -6.427 -0.757 1.00 90.88 72 GLY A CA 1
ATOM 516 C C . GLY A 1 72 ? -3.921 -6.625 0.760 1.00 90.88 72 GLY A C 1
ATOM 517 O O . GLY A 1 72 ? -4.920 -6.825 1.438 1.00 90.88 72 GLY A O 1
ATOM 518 N N . LYS A 1 73 ? -2.711 -6.494 1.320 1.00 92.12 73 LYS A N 1
ATOM 519 C CA . LYS A 1 73 ? -2.513 -6.551 2.779 1.00 92.12 73 LYS A CA 1
ATOM 520 C C . LYS A 1 73 ? -3.073 -5.329 3.505 1.00 92.12 73 LYS A C 1
ATOM 522 O O . LYS A 1 73 ? -3.547 -5.469 4.625 1.00 92.12 73 LYS A O 1
ATOM 527 N N . LEU A 1 74 ? -2.976 -4.141 2.909 1.00 90.12 74 LEU A N 1
ATOM 528 C CA . LEU A 1 74 ? -3.537 -2.919 3.491 1.00 90.12 74 LEU A CA 1
ATOM 529 C C . LEU A 1 74 ? -5.067 -2.994 3.530 1.00 90.12 74 LEU A C 1
ATOM 531 O O . LEU A 1 74 ? -5.643 -2.674 4.565 1.00 90.12 74 LEU A O 1
ATOM 535 N N . ASP A 1 75 ? -5.691 -3.510 2.469 1.00 88.69 75 ASP A N 1
ATOM 536 C CA . ASP A 1 75 ? -7.139 -3.735 2.405 1.00 88.69 75 ASP A CA 1
ATOM 537 C C . ASP A 1 75 ? -7.603 -4.726 3.497 1.00 88.69 75 ASP A C 1
ATOM 539 O O . ASP A 1 75 ? -8.615 -4.507 4.163 1.00 88.69 75 ASP A O 1
ATOM 543 N N . GLU A 1 76 ? -6.843 -5.805 3.737 1.00 92.38 76 GLU A N 1
ATOM 544 C CA . GLU A 1 76 ? -7.118 -6.753 4.831 1.00 92.38 76 GLU A CA 1
ATOM 545 C C . GLU A 1 76 ? -7.036 -6.087 6.214 1.00 92.38 76 GLU A C 1
ATOM 547 O O . GLU A 1 76 ? -7.880 -6.337 7.078 1.00 92.38 76 GLU A O 1
ATOM 552 N N . VAL A 1 77 ? -6.031 -5.235 6.440 1.00 89.62 77 VAL A N 1
ATOM 553 C CA . VAL A 1 77 ? -5.881 -4.506 7.708 1.00 89.62 77 VAL A CA 1
ATOM 554 C C . VAL A 1 77 ? -7.018 -3.504 7.898 1.00 89.62 77 VAL A C 1
ATOM 556 O O . VAL A 1 77 ? -7.558 -3.417 8.998 1.00 89.62 77 VAL A O 1
ATOM 559 N N . GLU A 1 78 ? -7.419 -2.788 6.849 1.00 87.75 78 GLU A N 1
ATOM 560 C CA . GLU A 1 78 ? -8.550 -1.857 6.894 1.00 87.75 78 GLU A CA 1
ATOM 561 C C . GLU A 1 78 ? -9.845 -2.573 7.303 1.00 87.75 78 GLU A C 1
ATOM 563 O O . GLU A 1 78 ? -10.504 -2.150 8.254 1.00 87.75 78 GLU A O 1
ATOM 568 N N . ALA A 1 79 ? -10.137 -3.731 6.702 1.00 89.31 79 ALA A N 1
ATOM 569 C CA . ALA A 1 79 ? -11.298 -4.544 7.065 1.00 89.31 79 ALA A CA 1
ATOM 570 C C . ALA A 1 79 ? -11.277 -4.999 8.538 1.00 89.31 79 ALA A C 1
ATOM 572 O O . ALA A 1 79 ? -12.304 -4.977 9.221 1.00 89.31 79 ALA A O 1
ATOM 573 N N . LEU A 1 80 ? -10.106 -5.384 9.060 1.00 89.56 80 LEU A N 1
ATOM 574 C CA . LEU A 1 80 ? -9.956 -5.747 10.474 1.00 89.56 80 LEU A CA 1
ATOM 575 C C . LEU A 1 80 ? -10.187 -4.548 11.402 1.00 89.56 80 LEU A C 1
ATOM 577 O O . LEU A 1 80 ? -10.783 -4.699 12.472 1.00 89.56 80 LEU A O 1
ATOM 581 N N . LEU A 1 81 ? -9.727 -3.357 11.015 1.00 84.88 81 LEU A N 1
ATOM 582 C CA . LEU A 1 81 ? -9.951 -2.137 11.789 1.00 84.88 81 LEU A CA 1
ATOM 583 C C . LEU A 1 81 ? -11.433 -1.747 11.799 1.00 84.88 81 LEU A C 1
ATOM 585 O O . LEU A 1 81 ? -11.951 -1.399 12.862 1.00 84.88 81 LEU A O 1
ATOM 589 N N . GLU A 1 82 ? -12.127 -1.856 10.665 1.00 85.69 82 GLU A N 1
ATOM 590 C CA . GLU A 1 82 ? -13.577 -1.651 10.584 1.00 85.69 82 GLU A CA 1
ATOM 591 C C . GLU A 1 82 ? -14.337 -2.631 11.491 1.00 85.69 82 GLU A C 1
ATOM 593 O O . GLU A 1 82 ? -15.196 -2.216 12.275 1.00 85.69 82 GLU A O 1
ATOM 598 N N . GLU A 1 83 ? -13.974 -3.918 11.470 1.00 88.25 83 GLU A N 1
ATOM 599 C CA . GLU A 1 83 ? -14.585 -4.928 12.337 1.00 88.25 83 GLU A CA 1
ATOM 600 C C . GLU A 1 83 ? -14.367 -4.612 13.827 1.00 88.25 83 GLU A C 1
ATOM 602 O O . GLU A 1 83 ? -15.297 -4.692 14.637 1.00 88.25 83 GLU A O 1
ATOM 607 N N . LEU A 1 84 ? -13.147 -4.225 14.212 1.00 84.56 84 LEU A N 1
ATOM 608 C CA . LEU A 1 84 ? -12.836 -3.839 15.590 1.00 84.56 84 LEU A CA 1
ATOM 609 C C . LEU A 1 84 ? -13.632 -2.606 16.033 1.00 84.56 84 LEU A C 1
ATOM 611 O O . LEU A 1 84 ? -14.102 -2.552 17.175 1.00 84.56 84 LEU A O 1
ATOM 615 N N . GLN A 1 85 ? -13.812 -1.625 15.146 1.00 81.31 85 GLN A N 1
ATOM 616 C CA . GLN A 1 85 ? -14.643 -0.457 15.424 1.00 81.31 85 GLN A CA 1
ATOM 617 C C . GLN A 1 85 ? -16.116 -0.833 15.618 1.00 81.31 85 GLN A C 1
ATOM 619 O O . GLN A 1 85 ? -16.748 -0.317 16.545 1.00 81.31 85 GLN A O 1
ATOM 624 N N . GLU A 1 86 ? -16.657 -1.744 14.804 1.00 86.38 86 GLU A N 1
ATOM 625 C CA . GLU A 1 86 ? -18.035 -2.223 14.955 1.00 86.38 86 GLU A CA 1
ATOM 626 C C . GLU A 1 86 ? -18.224 -2.961 16.284 1.00 86.38 86 GLU A C 1
ATOM 628 O O . GLU A 1 86 ? -19.110 -2.622 17.067 1.00 86.38 86 GLU A O 1
ATOM 633 N N . 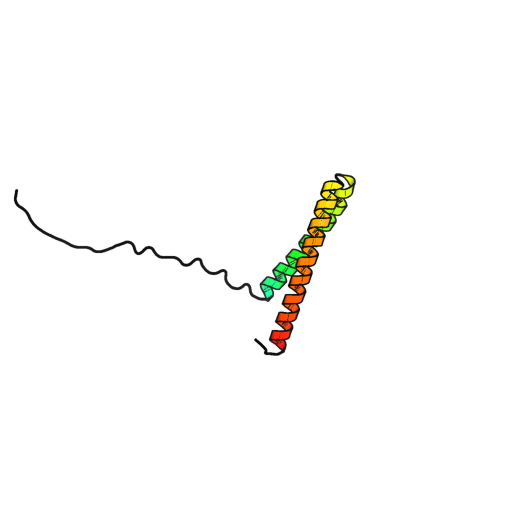ARG A 1 87 ? -17.322 -3.890 16.623 1.00 84.56 87 ARG A N 1
ATOM 634 C CA . ARG A 1 87 ? -17.360 -4.612 17.909 1.00 84.56 87 ARG A CA 1
ATOM 635 C C . ARG A 1 87 ? -17.307 -3.660 19.107 1.00 84.56 87 ARG A C 1
ATOM 637 O O . ARG A 1 87 ? -18.020 -3.864 20.094 1.00 84.56 87 ARG A O 1
ATOM 644 N N . LYS A 1 88 ? -16.500 -2.596 19.014 1.00 80.62 88 LYS A N 1
ATOM 645 C CA . LYS A 1 88 ? -16.441 -1.532 20.028 1.00 80.62 88 LYS A CA 1
ATOM 646 C C . LYS A 1 88 ? -17.766 -0.769 20.125 1.00 80.62 88 LYS A C 1
ATOM 648 O O . LYS A 1 88 ? -18.191 -0.451 21.234 1.00 80.62 88 LYS A O 1
ATOM 653 N N . ARG A 1 89 ? -18.426 -0.482 18.997 1.00 76.19 89 ARG A N 1
ATOM 654 C CA . ARG A 1 89 ? -19.731 0.200 18.953 1.00 76.19 89 ARG A CA 1
ATOM 655 C C . ARG A 1 89 ? -20.848 -0.656 19.552 1.00 76.19 89 ARG A C 1
ATOM 657 O O . ARG A 1 89 ? -21.698 -0.129 20.263 1.00 76.19 89 ARG A O 1
ATOM 664 N N . GLU A 1 90 ? -20.810 -1.964 19.322 1.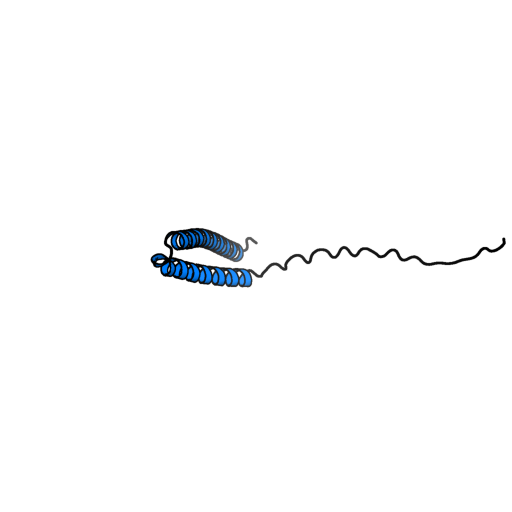00 86.38 90 GLU A N 1
ATOM 665 C CA . GLU A 1 90 ? -21.768 -2.929 19.872 1.00 86.38 90 GLU A CA 1
ATOM 666 C C . GLU A 1 90 ? -21.558 -3.236 21.368 1.00 86.38 90 GLU A C 1
ATOM 668 O O . GLU A 1 90 ? -22.346 -3.975 21.959 1.00 86.38 90 GLU A O 1
ATOM 673 N N . GLY A 1 91 ? -20.508 -2.693 21.998 1.00 72.94 91 GLY A N 1
ATOM 674 C CA . GLY A 1 91 ? -20.201 -2.936 23.411 1.00 72.94 91 GLY A CA 1
ATOM 675 C C . GLY A 1 91 ? -19.740 -4.367 23.708 1.00 72.94 91 GLY A C 1
ATOM 676 O O . GLY A 1 91 ? -19.856 -4.818 24.845 1.00 72.94 91 GLY A O 1
ATOM 677 N N . ARG A 1 92 ? -19.234 -5.090 22.700 1.00 63.25 92 ARG A N 1
ATOM 678 C CA . ARG A 1 92 ? -18.750 -6.479 22.813 1.00 63.25 92 ARG A CA 1
ATOM 679 C C . ARG A 1 92 ? -17.230 -6.566 23.004 1.00 63.25 92 ARG A C 1
ATOM 681 O O . ARG A 1 92 ? -16.594 -7.440 22.416 1.00 63.25 92 ARG A O 1
ATOM 688 N N . ALA A 1 93 ? -16.656 -5.635 23.765 1.00 56.44 93 ALA A N 1
ATOM 689 C CA . ALA A 1 93 ? -15.224 -5.599 24.067 1.00 56.44 93 ALA A CA 1
ATOM 690 C C . ALA A 1 93 ? -14.906 -6.348 25.367 1.00 56.44 93 ALA A C 1
ATOM 692 O O . ALA A 1 93 ? -15.624 -6.108 26.365 1.00 56.44 93 ALA A O 1
#

pLDDT: mean 76.67, std 19.3, range [36.19, 94.5]